Protein AF-A0A4R6WTP6-F1 (afdb_monomer_lite)

Structure (mmCIF, N/CA/C/O backbone):
data_AF-A0A4R6WTP6-F1
#
_entry.id   AF-A0A4R6WTP6-F1
#
loop_
_atom_site.group_PDB
_atom_site.id
_atom_site.type_symbol
_atom_site.label_atom_id
_atom_site.label_alt_id
_atom_site.label_comp_id
_atom_site.label_asym_id
_atom_site.label_entity_id
_atom_site.label_seq_id
_atom_site.pdbx_PDB_ins_code
_atom_site.Cartn_x
_atom_site.Cartn_y
_atom_site.Cartn_z
_atom_site.occupancy
_atom_site.B_iso_or_equiv
_atom_site.auth_seq_id
_atom_site.auth_comp_id
_atom_site.auth_asym_id
_atom_site.auth_atom_id
_atom_site.pdbx_PDB_model_num
ATOM 1 N N . MET A 1 1 ? 3.437 -4.213 -13.939 1.00 80.12 1 MET A N 1
ATOM 2 C CA . MET A 1 1 ? 4.193 -3.827 -12.725 1.00 80.12 1 MET A CA 1
ATOM 3 C C . MET A 1 1 ? 5.269 -4.870 -12.452 1.00 80.12 1 MET A C 1
ATOM 5 O O . MET A 1 1 ? 4.990 -6.051 -12.625 1.00 80.12 1 MET A O 1
ATOM 9 N N . LYS A 1 2 ? 6.479 -4.469 -12.045 1.00 78.06 2 LYS A N 1
ATOM 10 C CA . LYS A 1 2 ? 7.442 -5.377 -11.396 1.00 78.06 2 LYS A CA 1
ATOM 11 C C . LYS A 1 2 ? 6.878 -5.816 -10.040 1.00 78.06 2 LYS A C 1
ATOM 13 O O . LYS A 1 2 ? 6.086 -5.093 -9.451 1.00 78.06 2 LYS A O 1
ATOM 18 N N . ASN A 1 3 ? 7.305 -6.970 -9.527 1.00 74.50 3 ASN A N 1
ATOM 19 C CA . ASN A 1 3 ? 6.741 -7.604 -8.319 1.00 74.50 3 ASN A CA 1
ATOM 20 C C . ASN A 1 3 ? 6.966 -6.830 -6.993 1.00 74.50 3 ASN A C 1
ATOM 22 O O . ASN A 1 3 ? 6.730 -7.379 -5.921 1.00 74.50 3 ASN A O 1
ATOM 26 N N . GLY A 1 4 ? 7.451 -5.587 -7.036 1.00 83.12 4 GLY A N 1
ATOM 27 C CA . GLY A 1 4 ? 7.699 -4.763 -5.857 1.00 83.12 4 GLY A CA 1
ATOM 28 C C . GLY A 1 4 ? 6.456 -3.995 -5.406 1.00 83.12 4 GLY A C 1
ATOM 29 O O . GLY A 1 4 ? 5.681 -3.499 -6.220 1.00 83.12 4 GLY A O 1
ATOM 30 N N . THR A 1 5 ? 6.290 -3.854 -4.090 1.00 89.69 5 THR A N 1
ATOM 31 C CA . THR A 1 5 ? 5.263 -2.998 -3.481 1.00 89.69 5 THR A CA 1
ATOM 32 C C . THR A 1 5 ? 5.869 -2.173 -2.356 1.00 89.69 5 THR A C 1
ATOM 34 O O . THR A 1 5 ? 6.588 -2.712 -1.516 1.00 89.69 5 THR A O 1
ATOM 37 N N . SER A 1 6 ? 5.563 -0.878 -2.303 1.00 92.12 6 SER A N 1
ATOM 38 C CA . SER A 1 6 ? 6.011 0.022 -1.235 1.00 92.12 6 SER A CA 1
ATOM 39 C C . SER A 1 6 ? 4.832 0.780 -0.641 1.00 92.12 6 SER A C 1
ATOM 41 O O . SER A 1 6 ? 4.320 1.725 -1.239 1.00 92.12 6 SER A O 1
ATOM 43 N N . MET A 1 7 ? 4.405 0.340 0.543 1.00 95.31 7 MET A N 1
ATOM 44 C CA . MET A 1 7 ? 3.307 0.916 1.321 1.00 95.31 7 MET A CA 1
ATOM 45 C C . MET A 1 7 ? 3.776 1.192 2.748 1.00 95.31 7 MET A C 1
ATOM 47 O O . MET A 1 7 ? 4.596 0.448 3.288 1.00 95.31 7 MET A O 1
ATOM 51 N N . ARG A 1 8 ? 3.269 2.259 3.367 1.00 95.38 8 ARG A N 1
ATOM 52 C CA . ARG A 1 8 ? 3.618 2.651 4.739 1.00 95.38 8 ARG A CA 1
ATOM 53 C C . ARG A 1 8 ? 2.427 3.235 5.493 1.00 95.38 8 ARG A C 1
ATOM 55 O O . ARG A 1 8 ? 1.438 3.658 4.896 1.00 95.38 8 ARG A O 1
ATOM 62 N N . VAL A 1 9 ? 2.576 3.299 6.814 1.00 96.75 9 VAL A N 1
ATOM 63 C CA . VAL A 1 9 ? 1.643 3.981 7.717 1.00 96.75 9 VAL A CA 1
ATOM 64 C C . VAL A 1 9 ? 1.585 5.473 7.363 1.00 96.75 9 VAL A C 1
ATOM 66 O O . VAL A 1 9 ? 2.614 6.084 7.043 1.00 96.75 9 VAL A O 1
ATOM 69 N N . SER A 1 10 ? 0.378 6.039 7.378 1.00 97.00 10 SER A N 1
ATOM 70 C CA . SER A 1 10 ? 0.157 7.469 7.163 1.00 97.00 10 SER A CA 1
ATOM 71 C C . SER A 1 10 ? 0.385 8.281 8.444 1.00 97.00 10 SER A C 1
ATOM 73 O O . SER A 1 10 ? 0.733 7.737 9.494 1.00 97.00 10 SER A O 1
ATOM 75 N N . GLU A 1 11 ? 0.180 9.594 8.377 1.00 96.62 11 GLU A N 1
ATOM 76 C CA . GLU A 1 11 ? 0.326 10.489 9.532 1.00 96.62 11 GLU A CA 1
ATOM 77 C C . GLU A 1 11 ? -0.684 10.196 10.652 1.00 96.62 11 GLU A C 1
ATOM 79 O O . GLU A 1 11 ? -0.387 10.433 11.820 1.00 96.62 11 GLU A O 1
ATOM 84 N N . LYS A 1 12 ? -1.838 9.588 10.333 1.00 9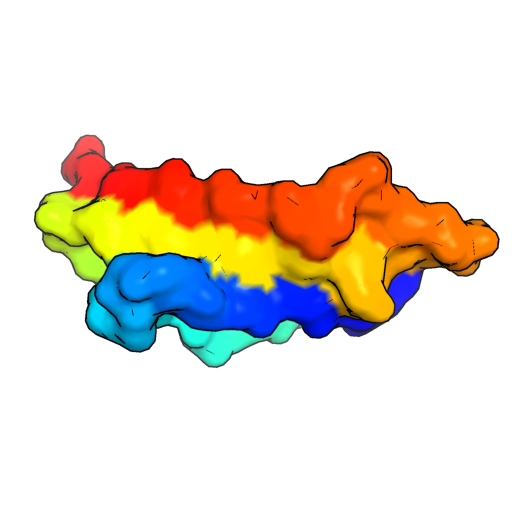6.06 12 LYS A N 1
ATOM 85 C CA . LYS A 1 12 ? -2.829 9.156 11.337 1.00 96.06 12 LYS A CA 1
ATOM 86 C C . LYS A 1 12 ? -2.363 7.989 12.210 1.00 96.06 12 LYS A C 1
ATOM 88 O O . LYS A 1 12 ? -2.982 7.690 13.231 1.00 96.06 12 LYS A O 1
ATOM 93 N N . GLY A 1 13 ? -1.277 7.323 11.828 1.00 96.31 13 GLY A N 1
ATOM 94 C CA . GLY A 1 13 ? -0.673 6.263 12.618 1.00 96.31 13 GLY A CA 1
ATOM 95 C C . GLY A 1 13 ? -1.332 4.891 12.453 1.00 96.31 13 GLY A C 1
ATOM 96 O O . GLY A 1 13 ? -2.265 4.668 11.682 1.00 96.31 13 GLY A O 1
ATOM 97 N N . ARG A 1 14 ? -0.790 3.919 13.193 1.00 95.94 14 ARG A N 1
ATOM 98 C CA . ARG A 1 14 ? -1.017 2.483 12.958 1.00 95.94 14 ARG A CA 1
ATOM 99 C C . ARG A 1 14 ? -2.457 2.021 13.196 1.00 95.94 14 ARG A C 1
ATOM 101 O O . ARG A 1 14 ? -2.864 1.030 12.606 1.00 95.94 14 ARG A O 1
ATOM 108 N N . ALA A 1 15 ? -3.236 2.740 14.005 1.00 95.81 15 ALA A N 1
ATOM 109 C CA . ALA A 1 15 ? -4.639 2.411 14.275 1.00 95.81 15 ALA A CA 1
ATOM 110 C C . ALA A 1 15 ? -5.546 2.492 13.027 1.00 95.81 15 ALA A C 1
ATOM 112 O O . ALA A 1 15 ? -6.612 1.866 13.005 1.00 95.81 15 ALA A O 1
ATOM 113 N N . TYR A 1 16 ? -5.104 3.236 12.006 1.00 97.31 16 TYR A N 1
ATOM 114 C CA . TYR A 1 16 ? -5.797 3.459 10.735 1.00 97.31 16 TYR A CA 1
ATOM 115 C C . TYR A 1 16 ? -5.206 2.652 9.575 1.00 97.31 16 TYR A C 1
ATOM 117 O O . TYR A 1 16 ? -5.720 2.745 8.468 1.00 97.31 16 TYR A O 1
ATOM 125 N N . PHE A 1 17 ? -4.148 1.866 9.799 1.00 97.50 17 PHE A N 1
ATOM 126 C CA . PHE A 1 17 ? -3.468 1.112 8.747 1.00 97.50 17 PHE A CA 1
ATOM 127 C C . PHE A 1 17 ? -4.063 -0.306 8.630 1.00 97.50 17 PHE A C 1
ATOM 129 O O . PHE A 1 17 ? -3.853 -1.108 9.541 1.00 97.50 17 PHE A O 1
ATOM 136 N N . PRO A 1 18 ? -4.797 -0.636 7.546 1.00 97.25 18 PRO A N 1
ATOM 137 C CA . PRO A 1 18 ? -5.575 -1.875 7.463 1.00 97.25 18 PRO A CA 1
ATOM 138 C C . PRO A 1 18 ? -4.828 -3.053 6.830 1.00 97.25 18 PRO A C 1
ATOM 140 O O . PRO A 1 18 ? -5.379 -4.145 6.780 1.00 97.25 18 PRO A O 1
ATOM 143 N N . LEU A 1 19 ? -3.632 -2.846 6.267 1.00 96.75 19 LEU A N 1
ATOM 144 C CA . LEU A 1 19 ? -2.981 -3.867 5.447 1.00 96.75 19 LEU A CA 1
ATOM 145 C C . LEU A 1 19 ? -2.566 -5.071 6.298 1.00 96.75 19 LEU A C 1
ATOM 147 O O . LEU A 1 19 ? -1.707 -4.953 7.173 1.00 96.75 19 LEU A O 1
ATOM 151 N N . GLU A 1 20 ? -3.138 -6.227 5.978 1.00 96.38 20 GLU A N 1
ATOM 152 C CA . GLU A 1 20 ? -2.798 -7.510 6.586 1.00 96.38 20 GLU A CA 1
ATOM 153 C C . GLU A 1 20 ? -1.781 -8.259 5.724 1.00 96.38 20 GLU A C 1
ATOM 155 O O . GLU A 1 20 ? -0.748 -8.709 6.223 1.00 96.38 20 GLU A O 1
ATOM 160 N N . LYS A 1 21 ? -2.020 -8.320 4.40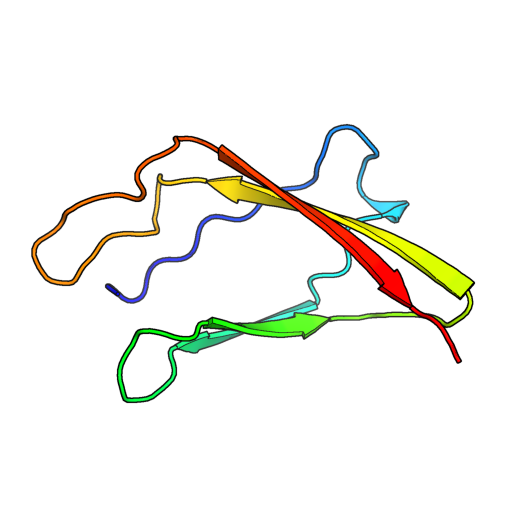8 1.00 95.69 21 LYS A N 1
ATOM 161 C CA . LYS A 1 21 ? -1.141 -9.028 3.473 1.00 95.69 21 LYS A CA 1
ATOM 162 C C . LYS A 1 21 ? -1.193 -8.444 2.063 1.00 95.69 21 LYS A C 1
ATOM 164 O O . LYS A 1 21 ? -2.228 -7.995 1.579 1.00 95.69 21 LYS A O 1
ATOM 169 N N . VAL A 1 22 ? -0.060 -8.508 1.365 1.00 94.69 22 VAL A N 1
ATOM 170 C CA . VAL A 1 22 ? 0.004 -8.298 -0.087 1.00 94.69 22 VAL A CA 1
ATOM 171 C C . VAL A 1 22 ? -0.258 -9.635 -0.775 1.00 94.69 22 VAL A C 1
ATOM 173 O O . VAL A 1 22 ? 0.537 -10.564 -0.630 1.00 94.69 22 VAL A O 1
ATOM 176 N N . ILE A 1 23 ? -1.367 -9.744 -1.507 1.00 95.62 23 ILE A N 1
ATOM 177 C CA . ILE A 1 23 ? -1.713 -10.970 -2.244 1.00 95.62 23 ILE A CA 1
ATOM 178 C C . ILE A 1 23 ? -0.843 -11.071 -3.501 1.00 95.62 23 ILE A C 1
ATOM 180 O O . ILE A 1 23 ? -0.314 -12.136 -3.808 1.00 95.62 23 ILE A O 1
ATOM 184 N N . GLY A 1 24 ? -0.653 -9.948 -4.197 1.00 93.25 24 GLY A N 1
ATOM 185 C CA . GLY A 1 24 ? 0.176 -9.855 -5.396 1.00 93.25 24 GLY A CA 1
ATOM 186 C C . GLY A 1 24 ? -0.512 -9.075 -6.507 1.00 93.25 24 GLY A C 1
ATOM 187 O O . GLY A 1 24 ? -1.530 -8.420 -6.295 1.00 93.25 24 GLY A O 1
ATOM 188 N N . PHE A 1 25 ? 0.050 -9.132 -7.708 1.00 92.69 25 PHE A N 1
ATOM 189 C CA . PHE A 1 25 ? -0.546 -8.494 -8.874 1.00 92.69 25 PHE A CA 1
ATOM 190 C C . PHE A 1 25 ? -1.474 -9.461 -9.615 1.00 92.69 25 PHE A C 1
ATOM 192 O O . PHE A 1 25 ? -1.237 -10.665 -9.660 1.00 92.69 25 PHE A O 1
ATOM 199 N N . SER A 1 26 ? -2.527 -8.905 -10.205 1.00 93.69 26 SER A N 1
ATOM 200 C CA . SER A 1 26 ? -3.318 -9.547 -11.263 1.00 93.69 26 SER A CA 1
ATOM 201 C C . SER A 1 26 ? -2.443 -10.004 -12.437 1.00 93.69 26 SER A C 1
ATOM 203 O O . SER A 1 26 ? -1.327 -9.515 -12.622 1.00 93.69 26 SER A O 1
ATOM 205 N N . GLU A 1 27 ? -2.969 -10.918 -13.253 1.00 91.69 27 GLU A N 1
ATOM 206 C CA . GLU A 1 27 ? -2.259 -11.489 -14.405 1.00 91.69 27 GLU A CA 1
ATOM 207 C C . GLU A 1 27 ? -1.809 -10.424 -15.420 1.00 91.69 27 GLU A C 1
ATOM 209 O O . GLU A 1 27 ? -0.680 -10.471 -15.904 1.00 91.69 27 GLU A O 1
ATOM 214 N N . ASP A 1 28 ? -2.636 -9.403 -15.669 1.00 93.06 28 ASP A N 1
ATOM 215 C CA . ASP A 1 28 ? -2.295 -8.280 -16.555 1.00 93.06 28 ASP A CA 1
ATOM 216 C C . ASP A 1 28 ? -1.332 -7.257 -15.917 1.00 93.06 28 ASP A C 1
ATOM 218 O O . ASP A 1 28 ? -0.897 -6.299 -16.563 1.00 93.06 28 ASP A O 1
ATOM 222 N N . LYS A 1 29 ? -0.991 -7.462 -14.639 1.00 90.06 29 LYS A N 1
ATOM 223 C CA . LYS A 1 29 ? -0.112 -6.639 -13.804 1.00 90.06 29 LYS A CA 1
ATOM 224 C C . LYS A 1 29 ? -0.530 -5.171 -13.696 1.00 90.06 29 LYS A C 1
ATOM 226 O O . LYS A 1 29 ? 0.338 -4.315 -13.457 1.00 90.06 29 LYS A O 1
ATOM 231 N N . LYS A 1 30 ? -1.825 -4.878 -13.856 1.00 90.50 30 LYS A N 1
ATOM 232 C CA . LYS A 1 30 ? -2.412 -3.532 -13.714 1.00 90.50 30 LYS A CA 1
ATOM 233 C C . LYS A 1 30 ? -3.189 -3.358 -12.414 1.00 90.50 30 LYS A C 1
ATOM 235 O O . LYS A 1 30 ? -3.324 -2.231 -11.947 1.00 90.50 30 LYS A O 1
ATOM 240 N N . THR A 1 31 ? -3.622 -4.449 -11.789 1.00 92.75 31 THR A N 1
ATOM 241 C CA . THR A 1 31 ? -4.259 -4.441 -10.463 1.00 92.75 31 THR A CA 1
ATOM 242 C C . THR A 1 31 ? -3.342 -5.059 -9.410 1.00 92.75 31 THR A C 1
ATOM 244 O O . THR A 1 31 ? -2.774 -6.128 -9.641 1.00 92.75 31 THR A O 1
ATOM 247 N N . LEU A 1 32 ? -3.230 -4.404 -8.251 1.00 92.88 32 LEU A N 1
ATOM 248 C CA . LEU A 1 32 ? -2.625 -4.940 -7.031 1.00 92.88 32 LEU A CA 1
ATOM 249 C C . LEU A 1 32 ? -3.733 -5.430 -6.093 1.00 92.88 32 LEU A C 1
ATOM 251 O O . LEU A 1 32 ? -4.616 -4.658 -5.728 1.00 92.88 32 LEU A O 1
ATOM 255 N N . TRP A 1 33 ? -3.655 -6.689 -5.678 1.00 95.25 33 TRP A N 1
ATOM 256 C CA . TRP A 1 33 ? -4.566 -7.301 -4.718 1.00 95.25 33 TRP A CA 1
ATOM 257 C C . TRP A 1 33 ? -3.977 -7.246 -3.307 1.00 95.25 33 TRP A C 1
ATOM 259 O O . TRP A 1 33 ? -2.836 -7.658 -3.072 1.00 95.25 33 TRP A O 1
ATOM 269 N N . LEU A 1 34 ? -4.776 -6.740 -2.369 1.00 95.88 34 LEU A N 1
ATOM 270 C CA . LEU A 1 34 ? -4.428 -6.571 -0.961 1.00 95.88 34 LEU A CA 1
ATOM 271 C C . LEU A 1 34 ? -5.483 -7.251 -0.091 1.00 95.88 34 LEU A C 1
ATOM 273 O O . LEU A 1 34 ? -6.676 -7.146 -0.365 1.00 95.88 34 LEU A O 1
ATOM 277 N N . GLU A 1 35 ? -5.031 -7.902 0.972 1.00 97.12 35 GLU A N 1
ATOM 278 C CA . GLU A 1 35 ? -5.879 -8.384 2.056 1.00 97.12 35 GLU A CA 1
ATOM 279 C C . GLU A 1 35 ? -5.836 -7.361 3.192 1.00 97.12 35 GLU A C 1
ATOM 281 O O . GLU A 1 35 ? -4.755 -6.931 3.619 1.00 97.12 35 GLU A O 1
ATOM 286 N N . LEU A 1 36 ? -7.016 -6.933 3.640 1.00 96.56 36 LEU A N 1
ATOM 287 C CA . LEU A 1 36 ? -7.183 -5.848 4.597 1.00 96.56 36 LEU A CA 1
ATOM 288 C C . LEU A 1 36 ? -7.975 -6.332 5.814 1.00 96.56 36 LEU A C 1
ATOM 290 O O . LEU A 1 36 ? -9.060 -6.890 5.662 1.00 96.56 36 LEU A O 1
ATOM 294 N N . ASN A 1 37 ? -7.487 -6.022 7.013 1.00 96.12 37 ASN A N 1
ATOM 295 C CA . ASN A 1 37 ? -8.217 -6.232 8.256 1.00 96.12 37 ASN A CA 1
ATOM 296 C C . ASN A 1 37 ? -9.091 -5.005 8.551 1.00 96.12 37 ASN A C 1
ATOM 298 O O . ASN A 1 37 ? -8.626 -3.992 9.094 1.00 96.12 37 ASN A O 1
ATOM 302 N N . ILE A 1 38 ? -10.358 -5.085 8.145 1.00 95.56 38 ILE A N 1
ATOM 303 C CA . ILE A 1 38 ? -11.306 -3.973 8.214 1.00 95.56 38 ILE A CA 1
ATOM 304 C C . ILE A 1 38 ? -12.481 -4.247 9.156 1.00 95.56 38 ILE A C 1
ATOM 306 O O . ILE A 1 38 ? -12.893 -5.383 9.369 1.00 95.56 38 ILE A O 1
ATOM 310 N N . GLN A 1 39 ? -13.032 -3.173 9.712 1.00 94.81 39 GLN A N 1
ATOM 311 C CA . GLN A 1 39 ? -14.192 -3.163 10.596 1.00 94.81 39 GLN A CA 1
ATOM 312 C C . GLN A 1 39 ? -15.227 -2.181 10.050 1.00 94.81 39 GLN A C 1
ATOM 314 O O . GLN A 1 39 ? -14.868 -1.190 9.410 1.00 94.81 39 GLN A O 1
ATOM 319 N N . LYS A 1 40 ? -16.502 -2.467 10.318 1.00 94.44 40 LYS A N 1
ATOM 320 C CA . LYS A 1 40 ? -17.623 -1.594 9.960 1.00 94.44 40 LYS A CA 1
ATOM 321 C C . LYS A 1 40 ? -17.488 -0.224 10.642 1.00 94.44 40 LYS A C 1
ATOM 323 O O . LYS A 1 40 ? -16.950 -0.147 11.746 1.00 94.44 40 LYS A O 1
ATOM 328 N N . ASP A 1 41 ? -17.979 0.826 9.979 1.00 94.00 41 ASP A N 1
ATOM 329 C CA . ASP A 1 41 ? -18.066 2.200 10.497 1.00 94.00 41 ASP A CA 1
ATOM 330 C C . ASP A 1 41 ? -16.704 2.769 10.930 1.00 94.00 41 ASP A C 1
ATOM 332 O O . ASP A 1 41 ? -16.590 3.576 11.856 1.00 94.00 41 ASP A O 1
ATOM 336 N N . LYS A 1 42 ? -15.634 2.318 10.261 1.00 95.12 42 LYS A N 1
ATOM 337 C CA . LYS A 1 42 ? -14.262 2.741 10.526 1.00 95.12 42 LYS A CA 1
ATOM 338 C C . LYS A 1 42 ? -13.594 3.270 9.262 1.00 95.12 42 LYS A C 1
ATOM 340 O O . LYS A 1 42 ? -13.676 2.682 8.181 1.00 95.12 42 LYS A O 1
ATOM 345 N N . ALA A 1 43 ? -12.887 4.385 9.432 1.00 96.44 43 ALA A N 1
ATOM 346 C CA . ALA A 1 43 ? -12.030 4.968 8.413 1.00 96.44 43 ALA A CA 1
ATOM 347 C C . ALA A 1 43 ? -10.609 4.400 8.491 1.00 96.44 43 ALA A C 1
ATOM 349 O O . ALA A 1 43 ? -10.079 4.129 9.572 1.00 96.44 43 ALA A O 1
ATOM 350 N N . TYR A 1 44 ? -9.979 4.281 7.330 1.00 97.69 44 TYR A N 1
ATOM 351 C CA . TYR A 1 44 ? -8.637 3.752 7.157 1.00 97.69 44 TYR A CA 1
ATOM 352 C C . TYR A 1 44 ? -7.817 4.637 6.232 1.00 97.69 44 TYR A C 1
ATOM 354 O O . TYR A 1 44 ? -8.347 5.349 5.376 1.00 97.69 44 TYR A O 1
ATOM 362 N N . GLU A 1 45 ? -6.503 4.587 6.424 1.00 97.88 45 GLU A N 1
ATOM 363 C CA . GLU A 1 45 ? -5.566 5.402 5.676 1.00 97.88 45 GLU A CA 1
ATOM 364 C C . GLU A 1 45 ? -4.186 4.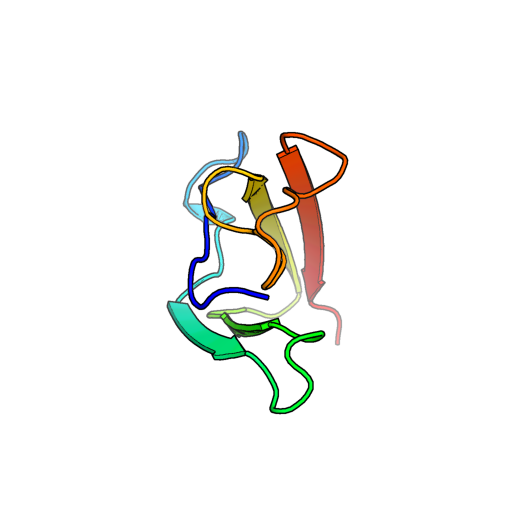745 5.589 1.00 97.88 45 GLU A C 1
ATOM 366 O O . GLU A 1 45 ? -3.648 4.227 6.572 1.00 97.88 45 GLU A O 1
ATOM 371 N N . PHE A 1 46 ? -3.590 4.784 4.402 1.00 97.56 46 PHE A N 1
ATOM 372 C CA . PHE A 1 46 ? -2.207 4.377 4.190 1.00 97.56 46 PHE A CA 1
ATOM 373 C C . PHE A 1 46 ? -1.591 5.090 2.989 1.00 97.56 46 PHE A C 1
ATOM 375 O O . PHE A 1 46 ? -2.291 5.649 2.148 1.00 97.56 46 PHE A O 1
ATOM 382 N N . VAL A 1 47 ? -0.261 5.075 2.910 1.00 97.56 47 VAL A N 1
ATOM 383 C CA . VAL A 1 47 ? 0.476 5.739 1.830 1.00 97.56 47 VAL A CA 1
ATOM 384 C C . VAL A 1 47 ? 1.136 4.700 0.939 1.00 97.56 47 VAL A C 1
ATOM 386 O O . VAL A 1 47 ? 1.905 3.867 1.420 1.00 97.56 47 VAL A O 1
ATOM 389 N N . VAL A 1 48 ? 0.881 4.792 -0.362 1.00 95.69 48 VAL A N 1
ATOM 390 C CA . VAL A 1 48 ? 1.639 4.109 -1.418 1.00 95.69 48 VAL A CA 1
ATOM 391 C C . VAL A 1 48 ? 2.769 5.032 -1.865 1.00 95.69 48 VAL A C 1
ATOM 393 O O . VAL A 1 48 ? 2.551 6.227 -2.037 1.00 95.69 48 VAL A O 1
ATOM 396 N N . THR A 1 49 ? 3.978 4.508 -2.053 1.00 93.38 49 THR A N 1
AT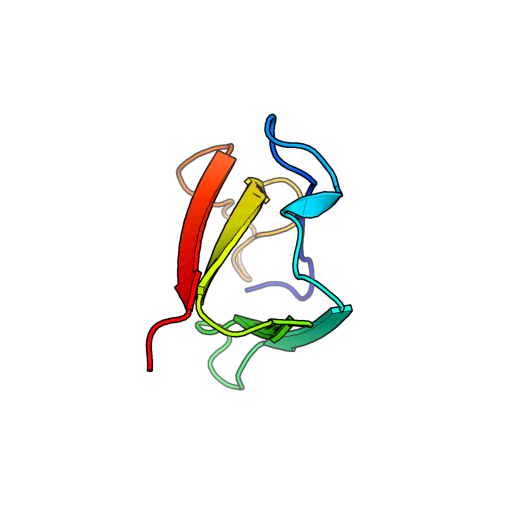OM 397 C CA . THR A 1 49 ? 5.121 5.282 -2.571 1.00 93.38 49 THR A CA 1
ATOM 398 C C . THR A 1 49 ? 5.644 4.685 -3.869 1.00 93.38 49 THR A C 1
ATOM 400 O O . THR A 1 49 ? 5.425 3.510 -4.125 1.00 93.38 49 THR A O 1
ATOM 403 N N . ASP A 1 50 ? 6.412 5.434 -4.645 1.00 91.38 50 ASP A N 1
ATOM 404 C CA . ASP A 1 50 ? 7.017 4.984 -5.911 1.00 91.38 50 ASP A CA 1
ATOM 405 C C . ASP A 1 50 ? 8.205 4.009 -5.765 1.00 91.38 50 ASP A C 1
ATOM 407 O O . ASP A 1 50 ? 8.515 3.273 -6.697 1.00 91.38 50 ASP A O 1
ATOM 411 N N . LYS A 1 51 ? 8.850 3.965 -4.593 1.00 88.69 51 LYS A N 1
ATOM 412 C CA . LYS A 1 51 ? 10.098 3.216 -4.325 1.00 88.69 51 LYS A CA 1
ATOM 413 C C . LYS A 1 51 ? 10.182 1.797 -4.899 1.00 88.69 51 LYS A C 1
ATOM 415 O O . LYS A 1 51 ? 11.247 1.405 -5.364 1.00 88.69 51 LYS A O 1
ATOM 420 N N . ALA A 1 52 ? 9.111 1.013 -4.813 1.00 90.06 52 ALA A N 1
ATOM 421 C CA . ALA A 1 52 ? 9.067 -0.358 -5.327 1.00 90.06 52 ALA A CA 1
ATOM 422 C C . ALA A 1 52 ? 8.029 -0.554 -6.444 1.00 90.06 52 ALA A C 1
ATOM 424 O O . ALA A 1 52 ? 8.042 -1.592 -7.105 1.00 90.06 52 ALA A O 1
ATOM 425 N N . PHE A 1 53 ? 7.154 0.430 -6.671 1.00 89.94 53 PHE A N 1
ATOM 426 C CA . PHE A 1 53 ? 6.169 0.396 -7.747 1.00 89.94 53 PHE A CA 1
ATOM 427 C C . PHE A 1 53 ? 6.787 0.917 -9.040 1.00 89.94 53 PHE A C 1
ATOM 429 O O . PHE A 1 53 ? 6.871 2.121 -9.277 1.00 89.94 53 PHE A O 1
ATOM 436 N N . GLN A 1 54 ? 7.196 -0.019 -9.890 1.00 90.56 54 GLN A N 1
ATOM 437 C CA . GLN A 1 54 ? 7.749 0.269 -11.207 1.00 90.56 54 GLN A CA 1
ATOM 438 C C . GLN A 1 54 ? 7.024 -0.544 -12.279 1.00 90.56 54 GLN A C 1
ATOM 440 O O . GLN A 1 54 ? 6.616 -1.688 -12.050 1.00 90.56 54 GLN A O 1
ATOM 445 N N . SER A 1 55 ? 6.878 0.021 -13.476 1.00 89.38 55 SER A N 1
ATOM 446 C CA . SER A 1 55 ? 6.493 -0.745 -14.660 1.00 89.38 55 SER A CA 1
ATOM 447 C C . SER A 1 55 ? 7.539 -1.825 -14.969 1.00 89.38 55 SER A C 1
ATOM 449 O O . SER A 1 55 ? 8.637 -1.835 -14.407 1.00 89.38 55 SER A O 1
ATOM 451 N N . GLU A 1 56 ? 7.208 -2.753 -15.866 1.00 88.94 56 GLU A N 1
ATOM 452 C CA . GLU A 1 56 ? 8.172 -3.773 -16.307 1.00 88.94 56 GLU A CA 1
ATOM 453 C C . GLU A 1 56 ? 9.422 -3.141 -16.934 1.00 88.94 56 GLU A C 1
ATOM 455 O O . GLU A 1 56 ? 10.538 -3.560 -16.627 1.00 88.94 56 GLU A O 1
ATOM 460 N N . ASP A 1 57 ? 9.236 -2.043 -17.667 1.00 91.25 57 ASP A N 1
ATOM 461 C CA . ASP A 1 57 ? 10.305 -1.240 -18.271 1.00 91.25 57 ASP A CA 1
ATOM 462 C C . ASP A 1 57 ? 11.051 -0.340 -17.266 1.00 91.25 57 ASP A C 1
ATOM 464 O O . ASP A 1 57 ? 12.008 0.339 -17.623 1.00 91.25 57 ASP A O 1
ATOM 468 N N . GLY A 1 58 ? 10.646 -0.334 -15.990 1.00 90.06 58 GLY A N 1
ATOM 469 C CA . GLY A 1 58 ? 11.328 0.392 -14.915 1.00 90.06 58 GLY A CA 1
ATOM 470 C C . GLY A 1 58 ? 10.839 1.820 -14.664 1.00 90.06 58 GLY A C 1
ATOM 471 O O . GLY A 1 58 ? 11.450 2.522 -13.861 1.00 90.06 58 GLY A O 1
ATOM 472 N N . TYR A 1 59 ? 9.741 2.253 -15.286 1.00 90.50 59 TYR A N 1
ATOM 473 C CA . TYR A 1 59 ? 9.169 3.574 -15.018 1.00 90.50 59 TYR A CA 1
ATOM 474 C C . TYR A 1 59 ? 8.458 3.588 -13.655 1.00 90.50 59 TYR A C 1
ATOM 476 O O . TYR A 1 59 ? 7.603 2.727 -13.423 1.00 90.50 59 TYR A O 1
ATOM 484 N N . PRO A 1 60 ? 8.781 4.528 -12.751 1.00 90.75 60 PRO A N 1
ATOM 485 C CA . PRO A 1 60 ? 8.111 4.640 -11.459 1.00 90.75 60 PRO A CA 1
ATOM 486 C C . PRO A 1 60 ? 6.678 5.171 -11.610 1.00 90.75 60 PRO A C 1
ATOM 488 O O . PRO A 1 60 ? 6.236 5.553 -12.699 1.00 90.75 60 PRO A O 1
ATOM 491 N N . LEU A 1 61 ? 5.943 5.218 -10.498 1.00 89.94 61 LEU A N 1
ATOM 492 C CA . LEU A 1 61 ? 4.701 5.989 -10.432 1.00 89.94 61 LEU A CA 1
ATOM 493 C C . LEU A 1 61 ? 4.968 7.480 -10.710 1.00 89.94 61 LEU A C 1
ATOM 495 O O . LEU A 1 61 ? 6.085 7.964 -10.545 1.00 89.94 61 LEU A O 1
ATOM 499 N N . ARG A 1 62 ? 3.933 8.209 -11.145 1.00 92.81 62 ARG A N 1
ATOM 500 C CA . ARG A 1 62 ? 4.064 9.637 -11.487 1.00 92.81 62 ARG A CA 1
ATOM 501 C C . ARG A 1 62 ? 4.385 10.498 -10.267 1.00 92.81 62 ARG A C 1
ATOM 503 O O . ARG A 1 62 ? 5.221 11.386 -10.360 1.00 92.81 62 ARG A O 1
ATOM 510 N N . 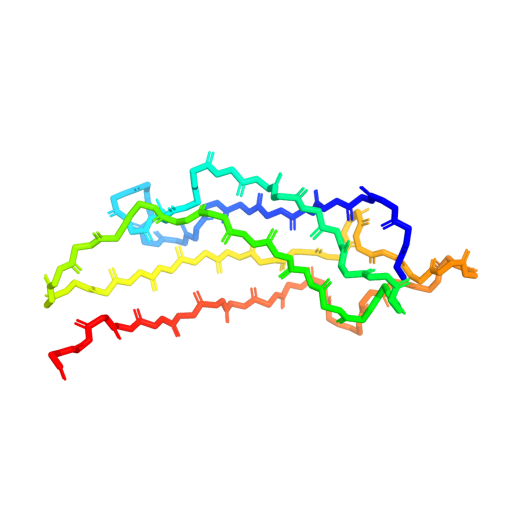GLU A 1 63 ? 3.719 10.218 -9.153 1.00 95.00 63 GLU A N 1
ATOM 511 C CA . GLU A 1 63 ? 3.947 10.879 -7.874 1.00 95.00 63 GLU A CA 1
ATOM 512 C C . GLU A 1 63 ? 4.810 9.996 -6.980 1.00 95.00 63 GLU A C 1
ATOM 514 O O . GLU A 1 63 ? 4.725 8.765 -7.011 1.00 95.00 63 GLU A O 1
ATOM 519 N N . THR A 1 64 ? 5.588 10.630 -6.110 1.00 93.25 64 THR A N 1
ATOM 520 C CA . THR A 1 64 ? 6.410 9.920 -5.122 1.00 93.25 64 THR A CA 1
ATOM 521 C C . THR A 1 64 ? 5.566 9.285 -4.016 1.00 93.25 64 THR A C 1
ATOM 523 O O . THR A 1 64 ? 5.966 8.282 -3.417 1.00 93.25 64 THR A O 1
ATOM 526 N N . THR A 1 65 ? 4.380 9.843 -3.742 1.00 95.81 65 THR A N 1
ATOM 527 C CA . THR A 1 65 ? 3.454 9.364 -2.712 1.00 95.81 65 THR A CA 1
ATOM 528 C C . THR A 1 65 ? 1.996 9.529 -3.121 1.00 95.81 65 THR A C 1
ATOM 530 O O . THR A 1 65 ? 1.608 10.582 -3.619 1.00 95.81 65 THR A O 1
ATOM 533 N N . TYR A 1 66 ? 1.175 8.537 -2.791 1.00 95.88 66 TYR A N 1
ATOM 534 C CA . TYR A 1 66 ? -0.276 8.558 -2.935 1.00 95.88 66 TYR A CA 1
ATOM 535 C C . TYR A 1 66 ? -0.924 8.215 -1.598 1.00 95.88 66 TYR A C 1
ATOM 537 O O . TYR A 1 66 ? -0.630 7.167 -1.014 1.00 95.88 66 TYR A O 1
ATOM 545 N N . LEU A 1 67 ? -1.808 9.088 -1.120 1.00 97.25 67 LEU A N 1
ATOM 546 C CA . LEU A 1 67 ? -2.623 8.827 0.059 1.00 97.25 67 LEU A CA 1
ATOM 547 C C . LEU A 1 67 ? -3.865 8.034 -0.346 1.00 97.25 67 LEU A C 1
ATOM 549 O O . LEU A 1 67 ? -4.664 8.501 -1.156 1.00 97.25 67 LEU A O 1
ATOM 553 N N . ILE A 1 68 ? -4.034 6.851 0.234 1.00 96.88 68 ILE A N 1
ATOM 554 C CA . ILE A 1 68 ? -5.240 6.043 0.084 1.00 96.88 68 ILE A CA 1
ATOM 555 C C . ILE A 1 68 ? -6.059 6.215 1.354 1.00 96.88 68 ILE A C 1
ATOM 557 O O . ILE A 1 68 ? -5.601 5.846 2.434 1.00 96.88 68 ILE A O 1
ATOM 561 N N . GLN A 1 69 ? -7.260 6.774 1.220 1.00 97.19 69 GLN A N 1
ATOM 562 C CA . GLN A 1 69 ? -8.190 6.990 2.323 1.00 97.19 69 GLN A CA 1
ATOM 563 C C . GLN A 1 69 ? -9.567 6.457 1.939 1.00 97.19 69 GLN A C 1
ATOM 565 O O . GLN A 1 69 ? -10.067 6.740 0.852 1.00 97.19 69 GLN A O 1
ATOM 570 N N . PHE A 1 70 ? -10.178 5.694 2.838 1.00 96.44 70 PHE A N 1
ATOM 571 C CA . PHE A 1 70 ? -11.521 5.158 2.642 1.00 96.44 70 PHE A CA 1
ATOM 572 C C . PHE A 1 70 ? -12.201 4.881 3.984 1.00 96.44 70 PHE A C 1
ATOM 574 O O . PHE A 1 70 ? -11.556 4.815 5.030 1.00 96.44 70 PHE A O 1
ATOM 581 N N . GLU A 1 71 ? -13.517 4.723 3.940 1.00 95.62 71 GLU A N 1
ATOM 582 C CA . GLU A 1 71 ? -14.363 4.366 5.075 1.00 95.62 71 GLU A CA 1
ATOM 583 C C . GLU A 1 71 ? -15.224 3.171 4.678 1.00 95.62 71 GLU A C 1
ATOM 585 O O . GLU A 1 71 ? -15.734 3.115 3.557 1.00 95.62 71 GLU A O 1
ATOM 590 N N . VAL A 1 72 ? -15.361 2.208 5.584 1.00 93.00 72 VAL A N 1
ATOM 591 C CA . VAL A 1 72 ? -16.179 1.016 5.354 1.00 93.00 72 VAL A CA 1
ATOM 592 C C . VAL A 1 72 ? -17.608 1.317 5.787 1.00 93.00 72 VAL A C 1
ATOM 594 O O . VAL A 1 72 ? -17.873 1.463 6.980 1.00 93.00 72 VAL A O 1
ATOM 59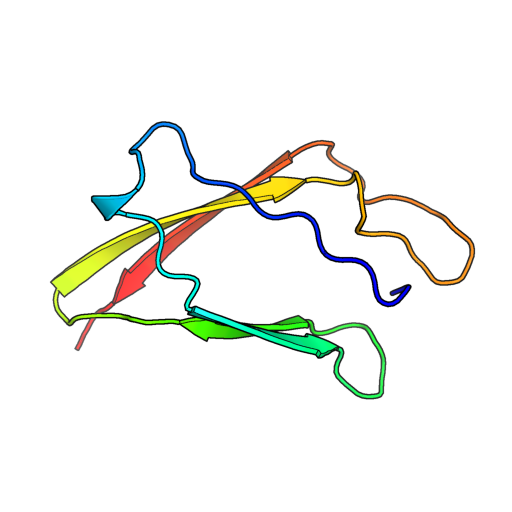7 N N . LYS A 1 73 ? -18.508 1.416 4.805 1.00 87.88 73 LYS A N 1
ATOM 598 C CA . LYS A 1 73 ? -19.949 1.628 5.002 1.00 87.88 73 LYS A CA 1
ATOM 599 C C . LYS A 1 73 ? -20.715 0.308 4.873 1.00 87.88 73 LYS A C 1
ATOM 601 O O . LYS A 1 73 ? -20.204 -0.629 4.263 1.00 87.88 73 LYS A O 1
ATOM 606 N N . GLU A 1 74 ? -21.900 0.265 5.485 1.00 68.44 74 GLU A N 1
ATOM 607 C CA . GLU A 1 74 ? -22.877 -0.835 5.389 1.00 68.44 74 GLU A CA 1
ATOM 608 C C . GLU A 1 74 ? -23.354 -1.094 3.954 1.00 68.44 74 GLU A C 1
ATOM 610 O O . GLU A 1 74 ? -23.566 -0.102 3.215 1.00 68.44 74 GLU A O 1
#

pLDDT: mean 93.01, std 5.27, range [68.44, 97.88]

Secondary structure (DSSP, 8-state):
--S---EEE-TT-GGG--EEEEEEE-TTSS-EEEEE---TT-EEEEEEETTT-B-TT--B-SSSEEEEEEE---

Sequence (74 aa):
MKNGTSMRVSEKGRAYFPLEKVIGFSEDKKTLWLELNIQKDKAYEFVVTDKAFQSEDGYPLRETTYLIQFEVKE

Foldseek 3Di:
DPFFWDKAADPVDDVQAFFPDFPTADPVRPDTDTDGNDDAFDKHKIKTAQPGAADPVGHTDPDRIDIDIDHHYD

Organism: NCBI:txid1437280

Radius of gyration: 13.17 Å; chains: 1; bounding box: 34×22×32 Å